Protein AF-A0A8J8H3D7-F1 (afdb_monomer)

Foldseek 3Di:
DKWKAAALAADPVVVLVVVVVVCVVVVDQAKWKFWAWDDDPRTHIIMMMPDDDDDPDHPDVVRRVVVRVCVVQLHWTWTNDGHQLQVLAAKDFLLCDCVRTQAPAEAEPPDPDRHDDRRDIDGCVSPFIFIRDRNGRYGYHYDD

Radius of gyration: 15.49 Å; Cα contacts (8 Å, |Δi|>4): 309; chains: 1; bounding box: 33×34×41 Å

Structure (mmCIF, N/CA/C/O backbone):
data_AF-A0A8J8H3D7-F1
#
_entry.id   AF-A0A8J8H3D7-F1
#
loop_
_atom_site.group_PDB
_atom_site.id
_atom_site.type_symbol
_atom_site.label_atom_id
_atom_site.label_alt_id
_atom_site.label_comp_id
_atom_site.label_asym_id
_atom_site.label_entity_id
_atom_site.label_seq_id
_atom_site.pdbx_PDB_ins_code
_atom_site.Cartn_x
_atom_site.Cartn_y
_atom_site.Cartn_z
_atom_site.occupancy
_atom_site.B_iso_or_equiv
_atom_site.auth_seq_id
_atom_site.auth_comp_id
_atom_site.auth_asym_id
_atom_site.auth_atom_id
_atom_site.pdbx_PDB_model_num
ATOM 1 N N . MET A 1 1 ? 13.384 -10.090 -0.609 1.00 88.12 1 MET A N 1
ATOM 2 C CA . MET A 1 1 ? 13.883 -9.416 -1.827 1.00 88.12 1 MET A CA 1
ATOM 3 C C . MET A 1 1 ? 12.831 -8.407 -2.238 1.00 88.12 1 MET A C 1
ATOM 5 O O . MET A 1 1 ? 11.664 -8.782 -2.245 1.00 88.12 1 MET A O 1
ATOM 9 N N . ILE A 1 2 ? 13.224 -7.163 -2.511 1.00 96.00 2 ILE A N 1
ATOM 10 C CA . ILE A 1 2 ? 12.316 -6.118 -2.993 1.00 96.00 2 ILE A CA 1
ATOM 11 C C . ILE A 1 2 ? 12.562 -5.906 -4.484 1.00 96.00 2 ILE A C 1
ATOM 13 O O . ILE A 1 2 ? 13.709 -5.788 -4.906 1.00 96.00 2 ILE A O 1
ATOM 17 N N . SER A 1 3 ? 11.485 -5.833 -5.258 1.00 96.75 3 SER A N 1
ATOM 18 C CA . SER A 1 3 ? 11.517 -5.468 -6.673 1.00 96.75 3 SER A CA 1
ATOM 19 C C . SER A 1 3 ? 10.818 -4.126 -6.853 1.00 96.75 3 SER A C 1
ATOM 21 O O . SER A 1 3 ? 9.729 -3.927 -6.318 1.00 96.75 3 SER A O 1
ATOM 23 N N . GLY A 1 4 ? 11.432 -3.202 -7.585 1.00 97.38 4 GLY A N 1
ATOM 24 C CA . GLY A 1 4 ? 10.825 -1.938 -7.995 1.00 97.38 4 GLY A CA 1
ATOM 25 C C . GLY A 1 4 ? 10.668 -1.909 -9.507 1.00 97.38 4 GLY A C 1
ATOM 26 O O . GLY A 1 4 ? 11.510 -2.458 -10.212 1.00 97.38 4 GLY A O 1
ATOM 27 N N . LEU A 1 5 ? 9.581 -1.317 -9.993 1.00 97.50 5 LEU A N 1
ATOM 28 C CA . LEU A 1 5 ? 9.192 -1.315 -11.399 1.00 97.50 5 LEU A CA 1
ATOM 29 C C . LEU A 1 5 ? 8.644 0.055 -11.784 1.00 97.50 5 LEU A C 1
ATOM 31 O O . LEU A 1 5 ? 7.848 0.648 -11.055 1.00 97.50 5 LEU A O 1
ATOM 35 N N . ASP A 1 6 ? 9.024 0.519 -12.966 1.00 97.62 6 ASP A N 1
ATOM 36 C CA . ASP A 1 6 ? 8.396 1.657 -13.624 1.00 97.62 6 ASP A CA 1
ATOM 37 C C . ASP A 1 6 ? 7.809 1.187 -14.950 1.00 97.62 6 ASP A C 1
ATOM 39 O O . ASP A 1 6 ? 8.522 1.056 -15.938 1.00 97.62 6 ASP A O 1
ATOM 43 N N . LEU A 1 7 ? 6.513 0.880 -14.955 1.00 96.69 7 LEU A N 1
ATOM 44 C CA . LEU A 1 7 ? 5.809 0.356 -16.129 1.00 96.69 7 LEU A CA 1
ATOM 45 C C . LEU A 1 7 ? 5.090 1.455 -16.923 1.00 96.69 7 LEU A C 1
ATOM 47 O O . LEU A 1 7 ? 4.317 1.155 -17.827 1.00 96.69 7 LEU A O 1
ATOM 51 N N . GLY A 1 8 ? 5.314 2.730 -16.585 1.00 96.69 8 GLY A N 1
ATOM 52 C CA . GLY A 1 8 ? 4.673 3.838 -17.290 1.00 96.69 8 GLY A CA 1
ATOM 53 C C . GLY A 1 8 ? 3.207 4.075 -16.918 1.00 96.69 8 GLY A C 1
ATOM 54 O O . GLY A 1 8 ? 2.505 4.725 -17.689 1.00 96.69 8 GLY A O 1
ATOM 55 N N . HIS A 1 9 ? 2.728 3.587 -15.765 1.00 97.81 9 HIS A N 1
ATOM 56 C CA . HIS A 1 9 ? 1.324 3.763 -15.380 1.00 97.81 9 HIS A CA 1
ATOM 57 C C . HIS A 1 9 ? 0.958 5.254 -15.264 1.00 97.81 9 HIS A C 1
ATOM 59 O O . HIS A 1 9 ? 1.557 5.973 -14.456 1.00 97.81 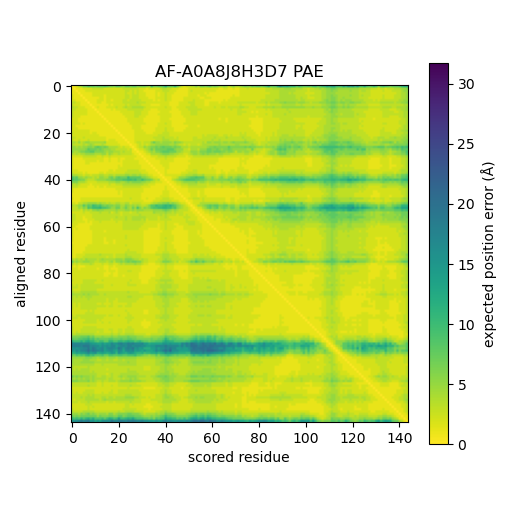9 HIS A O 1
ATOM 65 N N . PRO A 1 10 ? -0.059 5.733 -15.998 1.00 96.50 10 PRO A N 1
ATOM 66 C CA . PRO A 1 10 ? -0.454 7.138 -16.010 1.00 96.50 10 PRO A CA 1
ATOM 67 C C . PRO A 1 10 ? -1.207 7.557 -14.742 1.00 96.50 10 PRO A C 1
ATOM 69 O O . PRO A 1 10 ? -1.389 8.748 -14.497 1.00 96.50 10 PRO A O 1
ATOM 72 N N . SER A 1 11 ? -1.682 6.602 -13.934 1.00 97.00 11 SER A N 1
ATOM 73 C CA . SER A 1 11 ? -2.482 6.891 -12.746 1.00 97.00 11 SER A CA 1
ATOM 74 C C . SER A 1 11 ? -2.245 5.902 -11.611 1.00 97.00 11 SER A C 1
ATOM 76 O O . SER A 1 11 ? -1.810 4.767 -11.809 1.00 97.00 11 SER A O 1
ATOM 78 N N . VAL A 1 12 ? -2.591 6.338 -10.398 1.00 97.12 12 VAL A N 1
ATOM 79 C CA . VAL A 1 12 ? -2.532 5.495 -9.199 1.00 97.12 12 VAL A CA 1
ATOM 80 C C . VAL A 1 12 ? -3.505 4.327 -9.309 1.00 97.12 12 VAL A C 1
ATOM 82 O O . VAL A 1 12 ? -3.137 3.213 -8.961 1.00 97.12 12 VAL A O 1
ATOM 85 N N . THR A 1 13 ? -4.714 4.564 -9.819 1.00 96.94 13 THR A N 1
ATOM 86 C CA . THR A 1 13 ? -5.739 3.525 -9.981 1.00 96.94 13 THR A CA 1
ATOM 87 C C . THR A 1 13 ? -5.263 2.397 -10.889 1.00 96.94 13 THR A C 1
ATOM 89 O O . THR A 1 13 ? -5.449 1.231 -10.558 1.00 96.94 13 THR A O 1
ATOM 92 N N . GLU A 1 14 ? -4.614 2.728 -12.005 1.00 97.62 14 GLU A N 1
ATOM 93 C CA . GLU A 1 14 ? -4.099 1.720 -12.932 1.00 97.62 14 GLU A CA 1
ATOM 94 C C . GLU A 1 14 ? -2.967 0.897 -12.306 1.00 97.62 14 GLU A C 1
ATOM 96 O O . GLU A 1 14 ? -3.000 -0.332 -12.347 1.00 97.62 14 GLU A O 1
ATOM 101 N N . ALA A 1 15 ? -2.020 1.564 -11.639 1.00 97.88 15 ALA A N 1
ATOM 102 C CA . ALA A 1 15 ? -0.941 0.892 -10.920 1.00 97.88 15 ALA A CA 1
ATOM 103 C C . ALA A 1 15 ? -1.466 -0.008 -9.784 1.00 97.88 15 ALA A C 1
ATOM 105 O O . ALA A 1 15 ? -0.955 -1.102 -9.560 1.00 97.88 15 ALA A O 1
ATOM 106 N N . GLU A 1 16 ? -2.505 0.425 -9.066 1.00 97.12 16 GLU A N 1
ATOM 107 C CA . GLU A 1 16 ? -3.154 -0.378 -8.028 1.00 97.12 16 GLU A CA 1
ATOM 108 C C . GLU A 1 16 ? -3.840 -1.619 -8.572 1.00 97.12 16 GLU A C 1
ATOM 110 O O . GLU A 1 16 ? -3.729 -2.687 -7.970 1.00 97.12 16 GLU A O 1
ATOM 115 N N . HIS A 1 17 ? -4.558 -1.476 -9.684 1.00 96.75 17 HIS A N 1
ATOM 116 C CA . HIS A 1 17 ? -5.223 -2.598 -10.327 1.00 96.75 17 HIS A CA 1
ATOM 117 C C . HIS A 1 17 ? -4.195 -3.649 -10.747 1.00 96.75 17 HIS A C 1
ATOM 119 O O . HIS A 1 17 ? -4.304 -4.809 -10.349 1.00 96.75 17 HIS A O 1
ATOM 125 N N . TRP A 1 18 ? -3.126 -3.207 -11.416 1.00 97.06 18 TRP A N 1
ATOM 126 C CA . TRP A 1 18 ? -2.016 -4.070 -11.804 1.00 97.06 18 TRP A CA 1
ATOM 127 C C . TRP A 1 18 ? -1.361 -4.762 -10.601 1.00 97.06 18 TRP A C 1
ATOM 129 O O . TRP A 1 18 ? -1.119 -5.969 -10.637 1.00 97.06 18 TRP A O 1
ATOM 139 N N . LEU A 1 19 ? -1.115 -4.034 -9.502 1.00 96.19 19 LEU A N 1
ATOM 140 C CA . LEU A 1 19 ? -0.546 -4.613 -8.279 1.00 96.19 19 LEU A CA 1
ATOM 141 C C . LEU A 1 19 ? -1.453 -5.686 -7.672 1.00 96.19 19 LEU A C 1
ATOM 143 O O . LEU A 1 19 ? -0.947 -6.716 -7.233 1.00 96.19 19 LEU A O 1
ATOM 147 N N . ARG A 1 20 ? -2.773 -5.469 -7.635 1.00 94.88 20 ARG A N 1
ATOM 148 C CA . ARG A 1 20 ? -3.732 -6.440 -7.079 1.00 94.88 20 ARG A CA 1
ATOM 149 C C . ARG A 1 20 ? -3.807 -7.708 -7.924 1.00 94.88 20 ARG A C 1
ATOM 151 O O . ARG A 1 20 ? -3.768 -8.798 -7.358 1.00 94.88 20 ARG A O 1
ATOM 158 N N . GLU A 1 21 ? -3.863 -7.575 -9.247 1.00 95.25 21 GLU A N 1
ATOM 159 C CA . GLU A 1 21 ? -3.846 -8.718 -10.170 1.00 95.25 21 GLU A CA 1
ATOM 160 C C . GLU A 1 21 ? -2.534 -9.505 -10.060 1.00 95.25 21 GLU A C 1
ATOM 162 O O . GLU A 1 21 ? -2.541 -10.727 -9.900 1.00 95.25 21 GLU A O 1
ATOM 167 N N . THR A 1 22 ? -1.402 -8.798 -10.055 1.00 94.25 22 THR A N 1
ATOM 168 C CA . THR A 1 22 ? -0.067 -9.397 -9.925 1.00 94.25 22 THR A CA 1
ATOM 169 C C . THR A 1 22 ? 0.091 -10.121 -8.589 1.00 94.25 22 THR A C 1
ATOM 171 O O . THR A 1 22 ? 0.522 -11.272 -8.549 1.00 94.25 22 THR A O 1
ATOM 174 N N . ALA A 1 23 ? -0.298 -9.480 -7.486 1.00 91.56 23 ALA A N 1
ATOM 175 C CA . ALA A 1 23 ? -0.256 -10.067 -6.151 1.00 91.56 23 ALA A CA 1
ATOM 176 C C . ALA A 1 23 ? -1.116 -11.331 -6.040 1.00 91.56 23 ALA A C 1
ATOM 178 O O . ALA A 1 23 ? -0.666 -12.330 -5.475 1.00 91.56 23 ALA A O 1
ATOM 179 N N . ALA A 1 24 ? -2.328 -11.303 -6.601 1.00 89.94 24 ALA A N 1
ATOM 180 C CA . ALA A 1 24 ? -3.209 -12.464 -6.638 1.00 89.94 24 ALA A CA 1
ATOM 181 C C . ALA A 1 24 ? -2.565 -13.634 -7.399 1.00 89.94 24 ALA A C 1
ATOM 183 O O . ALA A 1 24 ? -2.647 -14.773 -6.945 1.00 89.94 24 ALA A O 1
ATOM 184 N N . GLY A 1 25 ? -1.868 -13.351 -8.505 1.00 90.31 25 GLY A N 1
ATOM 185 C CA . GLY A 1 25 ? -1.113 -14.353 -9.260 1.00 90.31 25 GLY A CA 1
ATOM 186 C C . GLY A 1 25 ? 0.086 -14.940 -8.504 1.00 90.31 25 GLY A C 1
ATOM 187 O O . GLY A 1 25 ? 0.415 -16.107 -8.705 1.00 90.31 25 GLY A O 1
ATOM 188 N N . LEU A 1 26 ? 0.725 -14.165 -7.618 1.00 89.88 26 LEU A N 1
ATOM 189 C CA . LEU A 1 26 ? 1.852 -14.629 -6.798 1.00 89.88 26 LEU A CA 1
ATOM 190 C C . LEU A 1 26 ? 1.422 -15.499 -5.606 1.00 89.88 26 LEU A C 1
ATOM 192 O O . LEU A 1 26 ? 2.181 -16.373 -5.192 1.00 89.88 26 LEU A O 1
ATOM 196 N N . GLY A 1 27 ? 0.246 -15.244 -5.019 1.00 86.12 27 GLY A N 1
ATOM 197 C CA . GLY A 1 27 ? -0.287 -16.033 -3.899 1.00 86.12 27 GLY A CA 1
ATOM 198 C C . GLY A 1 27 ? 0.550 -15.979 -2.611 1.00 86.12 27 GLY A C 1
ATOM 199 O O . GLY A 1 27 ? 0.511 -16.911 -1.808 1.00 86.12 27 GLY A O 1
ATOM 200 N N . LEU A 1 28 ? 1.333 -14.915 -2.411 1.00 87.12 28 LEU A N 1
ATOM 201 C CA . LEU A 1 28 ? 2.235 -14.764 -1.267 1.00 87.12 28 LEU A CA 1
ATOM 202 C C . LEU A 1 28 ? 1.524 -14.092 -0.084 1.00 87.12 28 LEU A C 1
ATOM 204 O O . LEU A 1 28 ? 1.056 -12.961 -0.201 1.00 87.12 28 LEU A O 1
ATOM 208 N N . ALA A 1 29 ? 1.489 -14.769 1.067 1.00 85.81 29 ALA A N 1
ATOM 209 C CA . ALA A 1 29 ? 0.792 -14.288 2.264 1.00 85.81 29 ALA A CA 1
ATOM 210 C C . ALA A 1 29 ? 1.427 -13.026 2.881 1.00 85.81 29 ALA A C 1
ATOM 212 O O . ALA A 1 29 ? 0.704 -12.141 3.332 1.00 85.81 29 ALA A O 1
ATOM 213 N N . ASP A 1 30 ? 2.759 -12.919 2.840 1.00 90.81 30 ASP A N 1
ATOM 214 C CA . ASP A 1 30 ? 3.527 -11.819 3.448 1.00 90.81 30 ASP A CA 1
ATOM 215 C C . ASP A 1 30 ? 3.866 -10.692 2.452 1.00 90.81 30 ASP A C 1
ATOM 217 O O . ASP A 1 30 ? 4.768 -9.878 2.675 1.00 90.81 30 ASP A O 1
ATOM 221 N N . LEU A 1 31 ? 3.177 -10.656 1.308 1.00 95.56 31 LEU A N 1
ATOM 222 C CA . LEU A 1 31 ? 3.439 -9.676 0.262 1.00 95.56 31 LEU A CA 1
ATOM 223 C C . LEU A 1 31 ? 3.018 -8.277 0.702 1.00 95.56 31 LEU A C 1
ATOM 225 O O . LEU A 1 31 ? 1.851 -8.040 1.004 1.00 95.56 31 LEU A O 1
ATOM 229 N N . VAL A 1 32 ? 3.946 -7.331 0.613 1.00 97.62 32 VAL A N 1
ATOM 230 C CA . VAL A 1 32 ? 3.666 -5.899 0.645 1.00 97.62 32 VAL A CA 1
ATOM 231 C C . VAL A 1 32 ? 3.931 -5.349 -0.748 1.00 97.62 32 VAL A C 1
ATOM 233 O O . VAL A 1 32 ? 4.982 -5.614 -1.330 1.00 97.62 32 VAL A O 1
ATOM 236 N N . ALA A 1 33 ? 2.983 -4.594 -1.293 1.00 97.81 33 ALA A N 1
ATOM 237 C CA . ALA A 1 33 ? 3.100 -3.930 -2.581 1.00 97.81 33 ALA A CA 1
ATOM 238 C C . ALA A 1 33 ? 2.660 -2.469 -2.465 1.00 97.81 33 ALA A C 1
ATOM 240 O O . ALA A 1 33 ? 1.609 -2.168 -1.892 1.00 97.81 33 ALA A O 1
ATOM 241 N N . CYS A 1 34 ? 3.468 -1.573 -3.024 1.00 98.50 34 CYS A N 1
ATOM 242 C CA . CYS A 1 34 ? 3.369 -0.134 -2.849 1.00 98.50 34 CYS A CA 1
ATOM 243 C C . CYS A 1 34 ? 3.326 0.597 -4.190 1.00 98.50 34 CYS A C 1
ATOM 245 O O . CYS A 1 34 ? 4.042 0.243 -5.123 1.00 98.50 34 CYS A O 1
ATOM 247 N N . THR A 1 35 ? 2.555 1.682 -4.249 1.00 98.56 35 THR A N 1
ATOM 248 C CA . THR A 1 35 ? 2.605 2.676 -5.333 1.00 98.56 35 THR A CA 1
ATOM 249 C C . THR A 1 35 ? 3.472 3.868 -4.940 1.00 98.56 35 THR A C 1
ATOM 251 O O . THR A 1 35 ? 3.383 4.342 -3.801 1.00 98.56 35 THR A O 1
ATO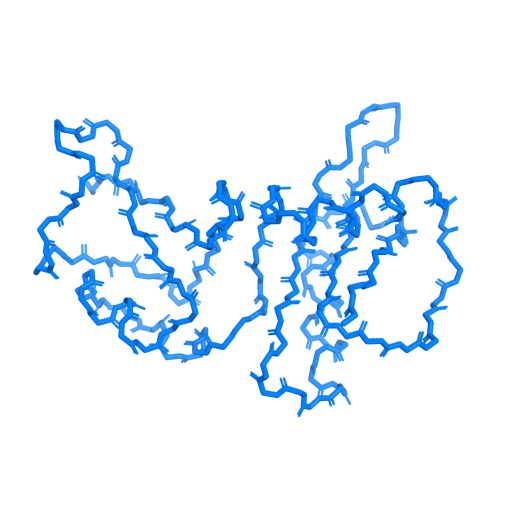M 254 N N . HIS A 1 36 ? 4.225 4.409 -5.895 1.00 98.25 36 HIS A N 1
ATOM 255 C CA . HIS A 1 36 ? 5.137 5.542 -5.737 1.00 98.25 36 HIS A CA 1
ATOM 256 C C . HIS A 1 36 ? 4.865 6.589 -6.814 1.00 98.25 36 HIS A C 1
ATOM 258 O O . HIS A 1 36 ? 4.885 6.283 -8.005 1.00 98.25 36 HIS A O 1
ATOM 264 N N . LEU A 1 37 ? 4.627 7.834 -6.403 1.00 97.62 37 LEU A N 1
ATOM 265 C CA . LEU A 1 37 ? 4.430 8.933 -7.345 1.00 97.62 37 LEU A CA 1
ATOM 266 C C . LEU A 1 37 ? 5.776 9.389 -7.907 1.00 97.62 37 LEU A C 1
ATOM 268 O O . LEU A 1 37 ? 6.664 9.819 -7.166 1.00 97.62 37 LEU A O 1
ATOM 272 N N . VAL A 1 38 ? 5.905 9.328 -9.226 1.00 96.62 38 VAL A N 1
ATOM 273 C CA . VAL A 1 38 ? 7.042 9.868 -9.963 1.00 96.62 38 VAL A CA 1
ATOM 274 C C . VAL A 1 38 ? 6.660 11.262 -10.438 1.00 96.62 38 VAL A C 1
ATOM 276 O O . VAL A 1 38 ? 5.706 11.433 -11.193 1.00 96.62 38 VAL A O 1
ATOM 279 N N . HIS A 1 39 ? 7.402 12.260 -9.971 1.00 92.81 39 HIS A N 1
ATOM 280 C CA . HIS A 1 39 ? 7.231 13.660 -10.352 1.00 92.81 39 HIS A CA 1
ATOM 281 C C . HIS A 1 39 ? 8.265 14.039 -11.423 1.00 92.81 39 HIS A C 1
ATOM 283 O O . HIS A 1 39 ? 9.307 13.391 -11.523 1.00 92.81 39 HIS A O 1
ATOM 289 N N . GLY A 1 40 ? 7.998 15.099 -12.188 1.00 89.69 40 GLY A N 1
ATOM 290 C CA . GLY A 1 40 ? 8.887 15.613 -13.236 1.00 89.69 40 GLY A CA 1
ATOM 291 C C . GLY A 1 40 ? 8.152 15.823 -14.558 1.00 89.69 40 GLY A C 1
ATOM 292 O O . GLY A 1 40 ? 6.928 15.934 -14.565 1.00 89.69 40 GLY A O 1
ATOM 293 N N . ASP A 1 41 ? 8.894 15.839 -15.665 1.00 86.75 41 ASP A N 1
ATOM 294 C CA . ASP A 1 41 ? 8.360 16.148 -17.004 1.00 86.75 41 ASP A CA 1
ATOM 295 C C . ASP A 1 41 ? 7.379 15.092 -17.537 1.00 86.75 41 ASP A C 1
ATOM 297 O O . ASP A 1 41 ? 6.538 15.387 -18.381 1.00 86.75 41 ASP A O 1
ATOM 301 N N . HIS A 1 42 ? 7.455 13.868 -17.008 1.00 89.00 42 HIS A N 1
ATOM 302 C CA . HIS A 1 42 ? 6.560 12.761 -17.348 1.00 89.00 42 HIS A CA 1
ATOM 303 C C . HIS A 1 42 ? 5.994 12.125 -16.066 1.00 89.00 42 HIS A C 1
ATOM 305 O O . HIS A 1 42 ? 6.474 11.057 -15.657 1.00 89.00 42 HIS A O 1
ATOM 311 N N . PRO A 1 43 ? 5.026 12.785 -15.394 1.00 95.44 43 PRO A N 1
ATOM 312 C CA . PRO A 1 43 ? 4.421 12.279 -14.168 1.00 95.44 43 PRO A CA 1
ATOM 313 C C . PRO A 1 43 ? 3.754 10.925 -14.392 1.00 95.44 43 PRO A C 1
ATOM 315 O O . PRO A 1 43 ? 3.008 10.747 -15.354 1.00 95.44 43 PRO A O 1
ATOM 318 N N . ARG A 1 44 ? 4.023 9.975 -13.498 1.00 97.19 44 ARG A N 1
ATOM 319 C CA . ARG A 1 44 ? 3.524 8.595 -13.585 1.00 97.19 44 ARG A CA 1
ATOM 320 C C . ARG A 1 44 ? 3.619 7.890 -12.238 1.00 97.19 44 ARG A C 1
ATOM 322 O O . ARG A 1 44 ? 4.077 8.472 -11.251 1.00 97.19 44 ARG A O 1
ATOM 329 N N . VAL A 1 45 ? 3.187 6.636 -12.188 1.00 98.56 45 VAL A N 1
ATOM 330 C CA . VAL A 1 45 ? 3.208 5.821 -10.973 1.00 98.56 45 VAL A CA 1
ATOM 331 C C . VAL A 1 45 ? 4.103 4.606 -11.166 1.00 98.56 45 VAL A C 1
ATOM 333 O O . VAL A 1 45 ? 3.832 3.737 -11.988 1.00 98.56 45 VAL A O 1
ATOM 336 N N . ALA A 1 46 ? 5.162 4.551 -10.366 1.00 98.38 46 ALA A N 1
ATOM 337 C CA . ALA A 1 46 ? 6.010 3.377 -10.227 1.00 98.38 46 ALA A CA 1
ATOM 338 C C . ALA A 1 46 ? 5.497 2.502 -9.076 1.00 98.38 46 ALA A C 1
ATOM 340 O O . ALA A 1 46 ? 4.744 2.957 -8.208 1.00 98.38 46 ALA A O 1
ATOM 341 N N . VAL A 1 47 ? 5.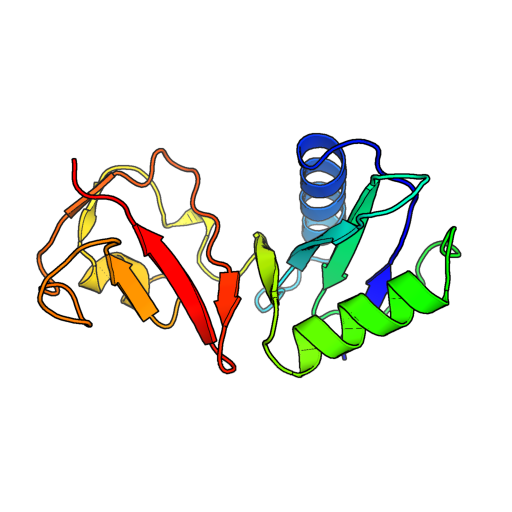904 1.240 -9.046 1.00 98.50 47 VAL A N 1
ATOM 342 C CA . VAL A 1 47 ? 5.461 0.271 -8.041 1.00 98.50 47 VAL A CA 1
ATOM 343 C C . VAL A 1 47 ? 6.648 -0.457 -7.434 1.00 98.50 47 VAL A C 1
ATOM 345 O O . VAL A 1 47 ? 7.705 -0.569 -8.048 1.00 98.50 47 VAL A O 1
ATOM 348 N N . SER A 1 48 ? 6.491 -0.963 -6.218 1.00 98.00 48 SER A N 1
ATOM 349 C CA . SER A 1 48 ? 7.449 -1.907 -5.650 1.00 98.00 48 SER A CA 1
ATOM 350 C C . SER A 1 48 ? 6.758 -2.968 -4.819 1.00 98.00 48 SER A C 1
ATOM 352 O O . SER A 1 48 ? 5.676 -2.733 -4.288 1.00 98.00 48 SER A O 1
ATOM 354 N N . LEU A 1 49 ? 7.378 -4.137 -4.696 1.00 96.50 49 LEU A N 1
ATOM 355 C CA . LEU A 1 49 ? 6.812 -5.262 -3.968 1.00 96.50 49 LEU A CA 1
ATOM 356 C C . LEU A 1 49 ? 7.875 -6.134 -3.302 1.00 96.50 49 LEU A C 1
ATOM 358 O O . LEU A 1 49 ? 8.984 -6.283 -3.818 1.00 96.50 49 LEU A O 1
ATOM 362 N N . SER A 1 50 ? 7.515 -6.751 -2.176 1.00 96.12 50 SER A N 1
ATOM 363 C CA . SER A 1 50 ? 8.368 -7.666 -1.407 1.00 96.12 50 SER A CA 1
ATOM 364 C C . SER A 1 50 ? 8.436 -9.082 -1.993 1.00 96.12 50 SER A C 1
ATOM 366 O O . SER A 1 50 ? 8.437 -10.078 -1.270 1.00 96.12 50 SER A O 1
ATOM 368 N N . ALA A 1 51 ? 8.526 -9.179 -3.319 1.00 92.00 51 ALA A N 1
ATOM 369 C CA . ALA A 1 51 ? 8.720 -10.431 -4.036 1.00 92.00 51 ALA A CA 1
ATOM 370 C C . ALA A 1 51 ? 9.943 -10.353 -4.953 1.00 92.00 51 ALA A C 1
ATOM 372 O O . ALA A 1 51 ? 10.239 -9.314 -5.547 1.00 92.00 51 ALA A O 1
ATOM 373 N N . GLY A 1 52 ? 10.641 -11.481 -5.082 1.00 84.88 52 GLY A N 1
ATOM 374 C CA . GLY A 1 52 ? 11.583 -11.709 -6.176 1.00 84.88 52 GLY A CA 1
ATOM 375 C C . GLY A 1 52 ? 10.855 -12.298 -7.383 1.00 84.88 52 GLY A C 1
ATOM 376 O O . GLY A 1 52 ? 9.802 -12.913 -7.231 1.00 84.88 52 GLY A O 1
ATOM 377 N N . GLY A 1 53 ? 11.412 -12.127 -8.576 1.00 83.31 53 GLY A N 1
ATOM 378 C CA . GLY A 1 53 ? 10.829 -12.680 -9.794 1.00 83.31 53 GLY A CA 1
ATOM 379 C C . GLY A 1 53 ? 11.436 -12.081 -11.054 1.00 83.31 53 GLY A C 1
ATOM 380 O O . GLY A 1 53 ? 12.273 -11.182 -10.986 1.00 83.31 53 GLY A O 1
ATOM 381 N N . SER A 1 54 ? 11.005 -12.599 -12.202 1.00 88.56 54 SER A N 1
ATOM 382 C CA . SER A 1 54 ? 11.243 -11.960 -13.494 1.00 88.56 54 SER A CA 1
ATOM 383 C C . SER A 1 54 ? 10.086 -11.007 -13.766 1.00 88.56 54 SER A C 1
ATOM 385 O O . SER A 1 54 ? 8.926 -11.416 -13.753 1.00 88.56 54 SER A O 1
ATOM 387 N N . TRP A 1 55 ? 10.419 -9.739 -13.971 1.00 92.38 55 TRP A N 1
ATOM 388 C CA . TRP A 1 55 ? 9.466 -8.662 -14.201 1.00 92.38 55 TRP A CA 1
ATOM 389 C C . TRP A 1 55 ? 9.646 -8.086 -15.606 1.00 92.38 55 TRP A C 1
ATOM 391 O O . TRP A 1 55 ? 10.727 -8.246 -16.175 1.00 92.38 55 TRP A O 1
ATOM 401 N N . PRO A 1 56 ? 8.621 -7.418 -16.166 1.00 92.19 56 PRO A N 1
ATOM 402 C CA . PRO A 1 56 ? 8.782 -6.665 -17.403 1.00 92.19 56 PRO A CA 1
ATOM 403 C C . PRO A 1 56 ? 9.906 -5.631 -17.287 1.00 92.19 56 PRO A C 1
ATOM 405 O O . PRO A 1 56 ? 10.139 -5.082 -16.205 1.00 92.19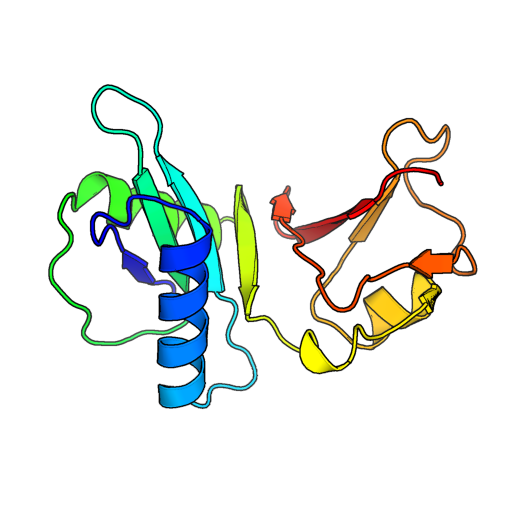 56 PRO A O 1
ATOM 408 N N . ASP A 1 57 ? 10.562 -5.341 -18.410 1.00 94.38 57 ASP A N 1
ATOM 409 C CA . ASP A 1 57 ? 11.586 -4.302 -18.461 1.00 94.38 57 ASP A CA 1
ATOM 410 C C . ASP A 1 57 ? 10.979 -2.938 -18.087 1.00 94.38 57 ASP A C 1
ATOM 412 O O . ASP A 1 57 ? 9.919 -2.570 -18.610 1.00 94.38 57 ASP A O 1
ATOM 416 N N . PRO A 1 58 ? 11.614 -2.173 -17.181 1.00 95.94 58 PRO A N 1
ATOM 417 C CA . PRO A 1 58 ? 11.094 -0.880 -16.779 1.00 95.94 58 PRO A CA 1
ATOM 418 C C . PRO A 1 58 ? 11.299 0.157 -17.887 1.00 95.94 58 PRO A C 1
ATOM 420 O O . PR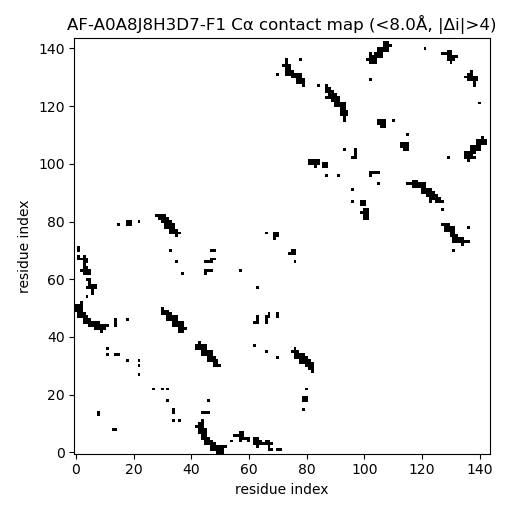O A 1 58 ? 12.332 0.186 -18.555 1.00 95.94 58 PRO A O 1
ATOM 423 N N . VAL A 1 59 ? 10.343 1.076 -18.006 1.00 95.56 59 VAL A N 1
ATOM 424 C CA . VAL A 1 59 ? 10.464 2.302 -18.806 1.00 95.56 59 VAL A CA 1
ATOM 425 C C . VAL A 1 59 ? 11.678 3.112 -18.352 1.00 95.56 59 VAL A C 1
ATOM 427 O O . VAL A 1 59 ? 12.405 3.656 -19.180 1.00 95.56 59 VAL A O 1
ATOM 430 N N . ASP A 1 60 ? 11.908 3.165 -17.039 1.00 96.75 60 ASP A N 1
ATOM 431 C CA . ASP A 1 60 ? 13.045 3.846 -16.430 1.00 96.75 60 ASP A CA 1
ATOM 432 C C . ASP A 1 60 ? 13.683 2.970 -15.328 1.00 96.75 60 ASP A C 1
ATOM 434 O O . ASP A 1 60 ? 13.127 2.827 -14.228 1.00 96.75 60 ASP A O 1
ATOM 438 N N . PRO A 1 61 ? 14.854 2.361 -15.600 1.00 96.88 61 PRO A N 1
ATOM 439 C CA . PRO A 1 61 ? 15.565 1.524 -14.635 1.00 96.88 61 PRO A CA 1
ATOM 440 C C . PRO A 1 61 ? 16.016 2.265 -13.367 1.00 96.88 61 PRO A C 1
ATOM 442 O O . PRO A 1 61 ? 16.138 1.647 -12.303 1.00 96.88 61 PRO A O 1
ATOM 445 N N . GLU A 1 62 ? 16.268 3.575 -13.446 1.00 97.12 62 GLU A N 1
ATOM 446 C CA . GLU A 1 62 ? 16.710 4.369 -12.297 1.00 97.12 62 GLU A CA 1
ATOM 447 C C . GLU A 1 62 ? 15.545 4.583 -11.326 1.00 97.12 62 GLU A C 1
ATOM 449 O O . GLU A 1 62 ? 15.683 4.389 -10.114 1.00 97.12 62 GLU A O 1
ATOM 454 N N . ILE A 1 63 ? 14.358 4.881 -11.860 1.00 97.88 63 ILE A N 1
ATOM 455 C CA . ILE A 1 63 ? 13.124 4.972 -11.074 1.00 97.88 63 ILE A CA 1
ATOM 456 C C . ILE A 1 63 ? 12.794 3.628 -10.428 1.00 97.88 63 ILE A C 1
ATOM 458 O O . ILE A 1 63 ? 12.509 3.595 -9.228 1.00 97.88 63 ILE A O 1
ATOM 462 N N . ALA A 1 64 ? 12.873 2.534 -11.191 1.00 97.50 64 ALA A N 1
ATOM 463 C CA . ALA A 1 64 ? 12.659 1.177 -10.694 1.00 97.50 64 ALA A CA 1
ATOM 464 C C . ALA A 1 64 ? 13.593 0.850 -9.512 1.00 97.50 64 ALA A C 1
ATOM 466 O O . ALA A 1 64 ? 13.135 0.437 -8.444 1.00 97.50 64 ALA A O 1
ATOM 467 N N . THR A 1 65 ? 14.891 1.135 -9.656 1.00 97.81 65 THR A N 1
ATOM 468 C CA . THR A 1 65 ? 15.888 0.960 -8.587 1.00 97.81 65 THR A CA 1
ATOM 469 C C . THR A 1 65 ? 15.559 1.818 -7.364 1.00 97.81 65 THR A C 1
ATOM 471 O O . THR A 1 65 ? 15.576 1.336 -6.230 1.00 97.81 65 THR A O 1
ATOM 474 N N . ARG A 1 66 ? 15.199 3.088 -7.577 1.00 97.69 66 ARG A N 1
ATOM 475 C CA . ARG A 1 66 ? 14.879 4.027 -6.497 1.00 97.69 66 ARG A CA 1
ATOM 476 C C . ARG A 1 66 ? 13.684 3.569 -5.666 1.00 97.69 66 ARG A C 1
ATOM 478 O O . ARG A 1 66 ? 13.756 3.601 -4.442 1.00 97.69 66 ARG A O 1
ATOM 485 N N . VAL A 1 67 ? 12.585 3.145 -6.294 1.00 98.19 67 VAL A N 1
ATOM 486 C CA . VAL A 1 67 ? 11.377 2.730 -5.553 1.00 98.19 67 VAL A CA 1
ATOM 487 C C . VAL A 1 67 ? 11.539 1.382 -4.847 1.00 98.19 67 VAL A C 1
ATOM 489 O O . VAL A 1 67 ? 10.879 1.142 -3.831 1.00 98.19 67 VAL A O 1
ATOM 492 N N . ALA A 1 68 ? 12.440 0.522 -5.338 1.00 97.69 68 ALA A N 1
ATOM 493 C CA . ALA A 1 68 ? 12.871 -0.672 -4.614 1.00 97.69 68 ALA A CA 1
ATOM 494 C C . ALA A 1 68 ? 13.614 -0.289 -3.326 1.00 97.69 68 ALA A C 1
ATOM 496 O O . ALA A 1 68 ? 13.233 -0.740 -2.248 1.00 97.69 68 ALA A O 1
ATOM 497 N N . ALA A 1 69 ? 14.603 0.606 -3.424 1.00 97.94 69 ALA A N 1
ATOM 498 C CA . ALA A 1 69 ? 15.383 1.072 -2.276 1.00 97.94 69 ALA A CA 1
ATOM 499 C C . ALA A 1 69 ? 14.521 1.812 -1.236 1.00 97.94 69 ALA A C 1
ATOM 501 O O . ALA A 1 69 ? 14.673 1.599 -0.036 1.00 97.94 69 ALA A O 1
ATOM 502 N N . LEU A 1 70 ? 13.575 2.643 -1.687 1.00 97.81 70 LEU A N 1
ATOM 503 C CA . LEU A 1 70 ? 12.599 3.313 -0.820 1.00 97.81 70 LEU A CA 1
ATOM 504 C C . LEU A 1 70 ? 11.780 2.302 -0.002 1.00 97.81 70 LEU A C 1
ATOM 506 O O . LEU A 1 70 ? 11.667 2.434 1.214 1.00 97.81 70 LEU A O 1
ATOM 510 N N . HIS A 1 71 ? 11.267 1.252 -0.644 1.00 97.38 71 HIS A N 1
ATOM 511 C CA . HIS A 1 71 ? 10.531 0.192 0.047 1.00 97.38 71 HIS A CA 1
ATOM 512 C C . HIS A 1 71 ? 11.440 -0.600 0.994 1.00 97.38 71 HIS A C 1
ATOM 514 O O . HIS A 1 71 ? 11.070 -0.799 2.146 1.00 97.38 71 HIS A O 1
ATOM 520 N N . GLU A 1 72 ? 12.640 -0.994 0.563 1.00 96.75 72 GLU A N 1
ATOM 521 C CA . GLU A 1 72 ? 13.593 -1.729 1.406 1.00 96.75 72 GLU A CA 1
ATOM 522 C C . GLU A 1 72 ? 13.964 -0.963 2.685 1.00 96.75 72 GLU A C 1
ATOM 524 O O . GLU A 1 72 ? 13.982 -1.538 3.771 1.00 96.75 72 GLU A O 1
ATOM 529 N N . CYS A 1 73 ? 14.172 0.350 2.581 1.00 96.19 73 CYS A N 1
ATOM 530 C CA . CYS A 1 73 ? 14.439 1.218 3.727 1.00 96.19 73 CYS A CA 1
ATOM 531 C C . CYS A 1 73 ? 13.183 1.561 4.549 1.00 96.19 73 CYS A C 1
ATOM 533 O O . CYS A 1 73 ? 13.290 2.253 5.564 1.00 96.19 73 CYS A O 1
ATOM 535 N N . GLY A 1 74 ? 11.991 1.143 4.111 1.00 96.06 74 GLY A N 1
ATOM 536 C CA . GLY A 1 74 ? 10.715 1.538 4.706 1.00 96.06 74 GLY A CA 1
ATOM 537 C C . GLY A 1 74 ? 10.512 3.056 4.697 1.00 96.06 74 GLY A C 1
ATOM 538 O O . GLY A 1 74 ? 10.040 3.641 5.675 1.00 96.06 74 GLY A O 1
ATOM 539 N N . GLN A 1 75 ? 10.882 3.696 3.588 1.00 94.00 75 GLN A N 1
ATOM 540 C CA . GLN A 1 75 ? 10.781 5.131 3.353 1.00 94.00 75 GLN A CA 1
ATOM 541 C C . GLN A 1 75 ? 9.966 5.393 2.088 1.00 94.00 75 GLN A C 1
ATOM 543 O O . GLN A 1 75 ? 10.467 5.268 0.980 1.00 94.00 75 GLN A O 1
ATOM 548 N N . GLY A 1 76 ? 8.715 5.822 2.238 1.00 90.00 76 GLY A N 1
ATOM 549 C CA . GLY A 1 76 ? 7.872 6.198 1.108 1.00 90.00 76 GLY A CA 1
ATOM 550 C C . GLY A 1 76 ? 7.220 5.023 0.371 1.00 90.00 76 GLY A C 1
ATOM 551 O O . GLY A 1 76 ? 7.569 3.854 0.518 1.00 90.00 76 GLY A O 1
ATOM 552 N N . GLY A 1 77 ? 6.215 5.366 -0.429 1.00 96.38 77 GLY A N 1
ATOM 553 C CA . GLY A 1 77 ? 5.303 4.407 -1.041 1.00 96.38 77 GLY A CA 1
ATOM 554 C C . GLY A 1 77 ? 4.043 4.207 -0.205 1.00 96.38 77 GLY A C 1
ATOM 555 O O . GLY A 1 77 ? 4.081 4.183 1.026 1.00 96.38 77 GLY A O 1
ATOM 556 N N . ARG A 1 78 ? 2.906 4.094 -0.892 1.00 97.94 78 ARG A N 1
ATOM 557 C CA . ARG A 1 78 ? 1.602 3.786 -0.290 1.00 97.94 78 ARG A CA 1
ATOM 558 C C . ARG A 1 78 ? 1.276 2.330 -0.550 1.00 97.94 78 ARG A C 1
ATOM 560 O O . ARG A 1 78 ? 1.172 1.956 -1.718 1.00 97.94 78 ARG A O 1
ATOM 567 N N . ALA A 1 79 ? 1.122 1.541 0.504 1.00 98.12 79 ALA A N 1
ATOM 568 C CA . ALA A 1 79 ? 0.801 0.132 0.373 1.00 98.12 79 ALA A CA 1
ATOM 569 C C . ALA A 1 79 ? -0.659 -0.064 -0.035 1.00 98.12 79 ALA A C 1
ATOM 571 O O . ALA A 1 79 ? -1.553 0.685 0.365 1.00 98.12 79 ALA A O 1
ATOM 572 N N . VAL A 1 80 ? -0.868 -1.063 -0.885 1.00 97.25 80 VAL A N 1
ATOM 573 C CA . VAL A 1 80 ? -2.164 -1.374 -1.514 1.00 97.25 80 VAL A CA 1
ATOM 574 C C . VAL A 1 80 ? -2.488 -2.860 -1.424 1.00 97.25 80 VAL A C 1
ATOM 576 O O . VAL A 1 80 ? -3.657 -3.242 -1.375 1.00 97.25 80 VAL A O 1
ATOM 579 N N . VAL A 1 81 ? -1.440 -3.681 -1.340 1.00 97.31 81 VAL A N 1
ATOM 580 C CA . VAL A 1 81 ? -1.481 -5.077 -0.916 1.00 97.31 81 VAL A CA 1
ATOM 581 C C . VAL A 1 81 ? -0.529 -5.199 0.264 1.00 97.31 81 VAL A C 1
ATOM 583 O O . VAL A 1 81 ? 0.597 -4.712 0.193 1.00 97.31 81 VAL A O 1
ATOM 586 N N . TYR A 1 82 ? -1.007 -5.773 1.359 1.00 97.62 82 TYR A N 1
ATOM 587 C CA . TYR A 1 82 ? -0.234 -6.051 2.565 1.00 97.62 82 TYR A CA 1
ATOM 588 C C . TYR A 1 82 ? -1.008 -7.053 3.434 1.00 97.62 82 TYR A C 1
ATOM 590 O O . TYR A 1 82 ? -2.237 -7.152 3.296 1.00 97.62 82 TYR A O 1
ATOM 598 N N . PRO A 1 83 ? -0.338 -7.786 4.339 1.00 97.75 83 PRO A N 1
ATOM 599 C CA . PRO A 1 83 ? -1.008 -8.746 5.209 1.00 97.75 83 PRO A CA 1
ATOM 600 C C . PRO A 1 83 ? -2.156 -8.111 6.001 1.00 97.75 83 PRO A C 1
ATOM 602 O O . PRO A 1 83 ? -2.011 -7.038 6.593 1.00 97.75 83 PRO A O 1
ATOM 605 N N . GLY A 1 84 ? -3.314 -8.772 5.987 1.00 96.94 84 GLY A N 1
ATOM 606 C CA . GLY A 1 84 ? -4.499 -8.351 6.735 1.00 96.94 84 GLY A CA 1
ATOM 607 C C . GLY A 1 84 ? -5.333 -7.225 6.115 1.00 96.94 84 GLY A C 1
ATOM 608 O O . GLY A 1 84 ? -6.364 -6.877 6.681 1.00 96.94 84 GLY A O 1
ATOM 609 N N . VAL A 1 85 ? -4.972 -6.691 4.938 1.00 97.12 85 VAL A N 1
ATOM 610 C CA . VAL A 1 85 ? -5.761 -5.633 4.267 1.00 97.12 85 VAL A CA 1
ATOM 611 C C . VAL A 1 85 ? -7.235 -6.018 4.067 1.00 97.12 85 VAL A C 1
ATOM 613 O O . VAL A 1 85 ? -8.112 -5.180 4.234 1.00 97.12 85 VAL A O 1
ATOM 616 N N . GLY A 1 86 ? -7.526 -7.292 3.780 1.00 95.56 86 GLY A N 1
ATOM 617 C CA . GLY A 1 86 ? -8.895 -7.786 3.589 1.00 95.56 86 GLY A CA 1
ATOM 618 C C . GLY A 1 86 ? -9.744 -7.859 4.865 1.00 95.56 86 GLY A C 1
ATOM 619 O O . GLY A 1 86 ? -10.952 -8.040 4.763 1.00 95.56 86 GLY A O 1
ATOM 620 N N . ALA A 1 87 ? -9.139 -7.720 6.049 1.00 97.12 87 ALA A N 1
ATOM 621 C CA . ALA A 1 87 ? -9.854 -7.652 7.325 1.00 97.12 87 ALA A CA 1
ATOM 622 C C . ALA A 1 87 ? -10.243 -6.212 7.712 1.00 97.12 87 ALA A C 1
ATOM 624 O O . ALA A 1 87 ? -11.001 -6.017 8.659 1.00 97.12 87 ALA A O 1
ATOM 625 N N . LEU A 1 88 ? -9.736 -5.203 6.994 1.00 97.69 88 LEU A N 1
ATOM 626 C CA . LEU A 1 88 ? -9.976 -3.786 7.268 1.00 97.69 88 LEU A CA 1
ATOM 627 C C . LEU A 1 88 ? -11.266 -3.308 6.586 1.00 97.69 88 LEU A C 1
ATOM 629 O O . LEU A 1 88 ? -11.218 -2.540 5.627 1.00 97.69 88 LEU A O 1
ATOM 633 N N . VAL A 1 89 ? -12.400 -3.815 7.071 1.00 96.81 89 VAL A N 1
ATOM 634 C CA . VAL A 1 89 ? -13.741 -3.567 6.522 1.00 96.81 89 VAL A CA 1
ATOM 635 C C . VAL A 1 89 ? -14.634 -2.935 7.590 1.00 96.81 89 VAL A C 1
ATOM 637 O O . VAL A 1 89 ? -14.639 -3.364 8.744 1.00 96.81 89 VAL A O 1
ATOM 640 N N . GLY A 1 90 ? -15.415 -1.927 7.206 1.00 96.19 90 GLY A N 1
ATOM 641 C CA . GLY A 1 90 ? -16.323 -1.196 8.082 1.00 96.19 90 GLY A CA 1
ATOM 642 C C . GLY A 1 90 ? -15.606 -0.261 9.057 1.00 96.19 90 GLY A C 1
ATOM 643 O O . GLY A 1 90 ? -14.620 0.398 8.719 1.00 96.19 90 GLY A O 1
ATOM 644 N N . THR A 1 91 ? -16.127 -0.161 10.276 1.00 97.38 91 THR A N 1
ATOM 645 C CA . THR A 1 91 ? -15.543 0.663 11.339 1.00 97.38 91 THR A CA 1
ATOM 646 C C . THR A 1 91 ? -14.792 -0.221 12.324 1.00 97.38 91 THR A C 1
ATOM 648 O O . THR A 1 91 ? -15.385 -1.127 12.903 1.00 97.38 91 THR A O 1
ATOM 651 N N . LEU A 1 92 ? -13.509 0.069 12.531 1.00 97.81 92 LEU A N 1
ATOM 652 C CA . LEU A 1 92 ? -12.624 -0.666 13.437 1.00 97.81 92 LEU A CA 1
ATOM 653 C C . LEU A 1 92 ? -11.956 0.301 14.409 1.00 97.81 92 LEU A C 1
ATOM 655 O O . LEU A 1 92 ? -11.665 1.441 14.058 1.00 97.81 92 LEU A O 1
ATOM 659 N N . SER A 1 93 ? -11.667 -0.147 15.620 1.00 97.25 93 SER A N 1
ATOM 660 C CA . SER A 1 93 ? -10.809 0.588 16.545 1.00 97.25 93 SER A CA 1
ATOM 661 C C . SER A 1 93 ? -9.354 0.618 16.060 1.00 97.25 93 SER A C 1
ATOM 663 O O . SER A 1 93 ? -8.901 -0.269 15.330 1.00 97.25 93 SER A O 1
ATOM 665 N N . VAL A 1 94 ? -8.579 1.612 16.507 1.00 96.81 94 VAL A N 1
ATOM 666 C CA . VAL A 1 94 ? -7.118 1.656 16.297 1.00 96.81 94 VAL A CA 1
ATOM 667 C C . VAL A 1 94 ? -6.465 0.335 16.721 1.00 96.81 94 VAL A C 1
ATOM 669 O O . VAL A 1 94 ? -5.606 -0.180 16.006 1.00 96.81 94 VAL A O 1
ATOM 672 N N . ALA A 1 95 ? -6.880 -0.228 17.861 1.00 97.88 95 ALA A N 1
ATOM 673 C CA . ALA A 1 95 ? -6.371 -1.505 18.354 1.00 97.88 95 ALA A CA 1
ATOM 674 C C . ALA A 1 95 ? -6.630 -2.657 17.373 1.00 97.88 95 ALA A C 1
ATOM 676 O O . ALA A 1 95 ? -5.719 -3.434 17.095 1.00 97.88 95 ALA A O 1
ATOM 677 N N . GLU A 1 96 ? -7.846 -2.755 16.830 1.00 98.44 96 GLU A N 1
ATOM 678 C CA . GLU A 1 96 ? -8.203 -3.791 15.857 1.00 98.44 96 GLU A CA 1
ATOM 679 C C . GLU A 1 96 ? -7.390 -3.647 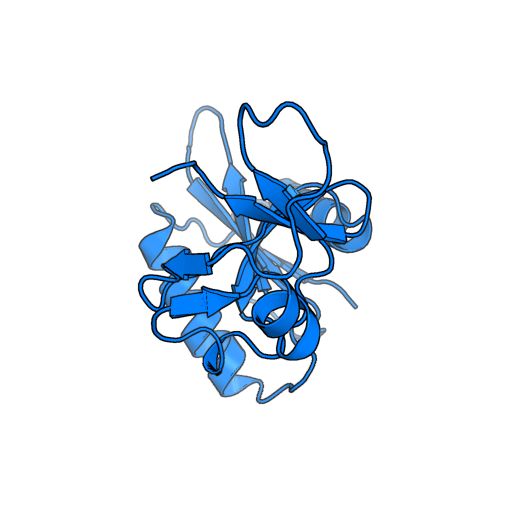14.571 1.00 98.44 96 GLU A C 1
ATOM 681 O O . GLU A 1 96 ? -6.806 -4.630 14.124 1.00 98.44 96 GLU A O 1
ATOM 686 N N . VAL A 1 97 ? -7.264 -2.431 14.023 1.00 98.12 97 VAL A N 1
ATOM 687 C CA . VAL A 1 97 ? -6.476 -2.177 12.803 1.00 98.12 97 VAL A CA 1
ATOM 688 C C . VAL A 1 97 ? -5.030 -2.661 12.951 1.00 98.12 97 VAL A C 1
ATOM 690 O O . VAL A 1 97 ? -4.512 -3.323 12.049 1.00 98.12 97 VAL A O 1
ATOM 693 N N . LEU A 1 98 ? -4.388 -2.363 14.083 1.00 98.06 98 LEU A N 1
ATOM 694 C CA . LEU A 1 98 ? -3.009 -2.779 14.362 1.00 98.06 98 LEU A CA 1
ATOM 695 C C . LEU A 1 98 ? -2.883 -4.285 14.638 1.00 98.06 98 LEU A C 1
ATOM 697 O O . LEU A 1 98 ? -1.850 -4.877 14.347 1.00 98.06 98 LEU A O 1
ATOM 701 N N . ALA A 1 99 ? -3.914 -4.913 15.206 1.00 98.19 99 ALA A N 1
ATOM 702 C CA . ALA A 1 99 ? -3.890 -6.334 15.540 1.00 98.19 99 ALA A CA 1
ATOM 703 C C . ALA A 1 99 ? -4.112 -7.243 14.322 1.00 98.19 99 ALA A C 1
ATOM 705 O O . ALA A 1 99 ? -3.555 -8.339 14.269 1.00 98.19 99 ALA A O 1
ATOM 706 N N . VAL A 1 100 ? -4.940 -6.817 13.362 1.00 97.94 100 VAL A N 1
ATOM 707 C CA . VAL A 1 100 ? -5.366 -7.668 12.235 1.00 97.94 100 VAL A CA 1
ATOM 708 C C . VAL A 1 100 ? -4.603 -7.412 10.941 1.00 97.94 100 VAL A C 1
ATOM 710 O O . VAL A 1 100 ? -4.834 -8.119 9.963 1.00 97.94 100 VAL A O 1
ATOM 713 N N . SER A 1 101 ? -3.721 -6.410 10.899 1.00 98.31 101 SER A N 1
ATOM 714 C CA . SER A 1 101 ? -3.018 -6.017 9.677 1.00 98.31 101 SER A CA 1
ATOM 715 C C . SER A 1 101 ? -1.535 -5.741 9.893 1.00 98.31 101 SER A C 1
ATOM 717 O O . SER A 1 101 ? -1.066 -5.582 11.013 1.00 98.31 101 SER A O 1
ATOM 719 N N . ALA A 1 102 ? -0.788 -5.642 8.793 1.00 97.81 102 ALA A N 1
ATOM 720 C CA . ALA A 1 102 ? 0.622 -5.261 8.806 1.00 97.81 102 ALA A CA 1
ATOM 721 C C . ALA A 1 102 ? 0.871 -3.776 9.146 1.00 97.81 102 ALA A C 1
ATOM 723 O O . ALA A 1 102 ? 2.016 -3.325 9.110 1.00 97.81 102 ALA A O 1
ATOM 724 N N . ILE A 1 103 ? -0.174 -2.995 9.436 1.00 98.19 103 ILE A N 1
ATOM 725 C CA . ILE A 1 103 ? -0.030 -1.607 9.880 1.00 98.19 103 ILE A CA 1
ATOM 726 C C . ILE A 1 103 ? 0.593 -1.611 11.275 1.00 98.19 103 ILE A C 1
ATOM 728 O O . ILE A 1 103 ? 0.106 -2.266 12.189 1.00 98.19 103 ILE A O 1
ATOM 732 N N . GLN A 1 104 ? 1.671 -0.852 11.439 1.00 97.31 104 GLN A N 1
ATOM 733 C CA . GLN A 1 104 ? 2.452 -0.814 12.677 1.00 97.31 104 GLN A CA 1
ATOM 734 C C . GLN A 1 104 ? 2.161 0.435 13.509 1.00 97.31 104 GLN A C 1
ATOM 736 O O . GLN A 1 104 ? 2.475 0.476 14.695 1.00 97.31 104 GLN A O 1
ATOM 741 N N . GLU A 1 105 ? 1.589 1.470 12.895 1.00 96.00 105 GLU A N 1
ATOM 742 C CA . GLU A 1 105 ? 1.311 2.735 13.564 1.00 96.00 105 GLU A CA 1
ATOM 743 C C . GLU A 1 105 ? 0.102 3.428 12.926 1.00 96.00 105 GLU A C 1
ATOM 745 O O . GLU A 1 105 ? -0.040 3.447 11.703 1.00 96.00 105 GLU A O 1
ATOM 750 N N . VAL A 1 106 ? -0.752 4.036 13.752 1.00 95.62 106 VAL A N 1
ATOM 751 C CA . VAL A 1 106 ? -1.797 4.965 13.304 1.00 95.62 106 VAL A CA 1
ATOM 752 C C . VAL A 1 106 ? -1.440 6.357 13.805 1.00 95.62 106 VAL A C 1
ATOM 754 O O . VAL A 1 106 ? -1.213 6.544 14.999 1.00 95.62 106 VAL A O 1
ATOM 757 N N . ARG A 1 107 ? -1.429 7.340 12.905 1.00 92.75 107 ARG A N 1
ATOM 758 C CA . ARG A 1 107 ? -1.241 8.757 13.236 1.00 92.75 107 ARG A CA 1
ATOM 759 C C . ARG A 1 107 ? -2.468 9.546 12.819 1.00 92.75 107 ARG A C 1
ATOM 761 O O . ARG A 1 107 ? -2.900 9.451 11.674 1.00 92.75 107 ARG A O 1
ATOM 768 N N . VAL A 1 108 ? -2.993 10.365 13.724 1.00 90.00 108 VAL A N 1
ATOM 769 C CA . VAL A 1 108 ? -4.100 11.279 13.422 1.00 90.00 108 VAL A CA 1
ATOM 770 C C . VAL A 1 108 ? -3.530 12.655 13.099 1.00 90.00 108 VAL A C 1
ATOM 772 O O . VAL A 1 108 ? -2.834 13.263 13.912 1.00 90.00 108 VAL A O 1
ATOM 775 N N . LEU A 1 109 ? -3.808 13.149 11.895 1.00 85.75 109 LEU A N 1
ATOM 776 C CA . LEU A 1 109 ? -3.363 14.471 11.466 1.00 85.75 109 LEU A CA 1
ATOM 777 C C . LEU A 1 109 ? -3.989 15.564 12.342 1.00 85.75 109 LEU A C 1
ATOM 779 O O . LEU A 1 109 ? -5.204 15.616 12.509 1.00 85.75 109 LEU A O 1
ATOM 783 N N . GLY A 1 110 ? -3.148 16.447 12.887 1.00 81.00 110 GLY A N 1
ATOM 784 C CA . GLY A 1 110 ? -3.585 17.568 13.727 1.00 81.00 110 GLY A CA 1
ATOM 785 C C . GLY A 1 110 ? -3.955 17.198 15.168 1.00 81.00 110 GLY A C 1
ATOM 786 O O . GLY A 1 110 ? -4.421 18.067 15.901 1.00 81.00 110 GLY A O 1
ATOM 787 N N . ALA A 1 111 ? -3.746 15.947 15.593 1.00 77.44 111 ALA A N 1
ATOM 788 C CA . ALA A 1 111 ? -4.001 15.545 16.972 1.00 77.44 111 ALA A CA 1
ATOM 789 C C . ALA A 1 111 ? -2.917 16.066 17.940 1.00 77.44 111 ALA A C 1
ATOM 791 O O . ALA A 1 111 ? -1.737 16.122 17.582 1.00 77.44 111 ALA A O 1
ATOM 792 N N . PRO A 1 112 ? -3.295 16.422 19.183 1.00 70.75 112 PRO A N 1
ATOM 793 C CA . PRO A 1 112 ? -2.356 16.904 20.194 1.00 70.75 112 PRO A CA 1
ATOM 794 C C . PRO A 1 112 ? -1.437 15.799 20.735 1.00 70.75 112 PRO A C 1
ATOM 796 O O . PRO A 1 112 ? -0.339 16.102 21.200 1.00 70.75 112 PRO A O 1
ATOM 799 N N . SER A 1 113 ? -1.860 14.529 20.677 1.00 72.12 113 SER A N 1
ATOM 800 C CA . SER A 1 113 ? -1.019 13.376 21.004 1.00 72.12 113 SER A CA 1
ATOM 801 C C . SER A 1 113 ? -0.541 12.670 19.730 1.00 72.12 113 SER A C 1
ATOM 803 O O . SER A 1 113 ? -1.318 12.501 18.789 1.00 72.12 113 SER A O 1
ATOM 805 N N . PRO A 1 114 ? 0.722 12.210 19.690 1.00 73.06 114 PRO A N 1
ATOM 806 C CA . PRO A 1 114 ? 1.261 11.498 18.532 1.00 73.06 114 PRO A CA 1
ATOM 807 C C . PRO A 1 114 ? 0.625 10.114 18.337 1.00 73.06 114 PRO A C 1
ATOM 809 O O . PRO A 1 114 ? 0.586 9.620 17.213 1.00 73.06 114 PRO A O 1
ATOM 812 N N . GLN A 1 115 ? 0.110 9.508 19.413 1.00 82.75 115 GLN A N 1
ATOM 813 C CA . GLN A 1 115 ? -0.571 8.218 19.387 1.00 82.75 115 GLN A CA 1
ATOM 814 C C . GLN A 1 115 ? -2.053 8.399 19.763 1.00 82.75 115 GLN A C 1
ATOM 816 O O . GLN A 1 115 ? -2.336 9.006 20.806 1.00 82.75 115 GLN A O 1
ATOM 821 N N . PRO A 1 116 ? -2.997 7.926 18.930 1.00 90.00 116 PRO A N 1
ATOM 822 C CA . PRO A 1 116 ? -4.423 7.969 19.241 1.00 90.00 116 PRO A CA 1
ATOM 823 C C . PRO A 1 116 ? -4.795 6.953 20.329 1.00 90.00 116 PRO A C 1
ATOM 825 O O . PRO A 1 116 ? -4.095 5.958 20.528 1.00 90.00 116 PRO A O 1
ATOM 828 N N . ASP A 1 117 ? -5.920 7.190 21.012 1.00 91.94 117 ASP A N 1
ATOM 829 C CA . ASP A 1 117 ? -6.503 6.215 21.943 1.00 91.94 117 ASP A CA 1
ATOM 830 C C . ASP A 1 117 ? -6.788 4.903 21.181 1.00 91.94 117 ASP A C 1
ATOM 832 O O . ASP A 1 117 ? -7.420 4.966 20.119 1.00 91.94 117 ASP A O 1
ATOM 836 N N . PRO A 1 118 ? -6.358 3.727 21.684 1.00 94.81 118 PRO A N 1
ATOM 837 C CA . PRO A 1 118 ? -6.626 2.433 21.057 1.00 94.81 118 PRO A CA 1
ATOM 838 C C . PRO A 1 118 ? -8.106 2.149 20.757 1.00 94.81 118 PRO A C 1
ATOM 840 O O . PRO A 1 118 ? -8.387 1.365 19.855 1.00 94.81 118 PRO A O 1
ATOM 843 N N . GLN A 1 119 ? -9.042 2.762 21.490 1.00 95.81 119 GLN A N 1
ATOM 844 C CA . GLN A 1 119 ? -10.490 2.636 21.278 1.00 95.81 119 GLN A CA 1
ATOM 845 C C . GLN A 1 119 ? -11.055 3.647 20.268 1.00 95.81 119 GLN A C 1
ATOM 847 O O . GLN A 1 119 ? -12.239 3.585 19.939 1.00 95.81 119 GLN A O 1
ATOM 852 N N . THR A 1 120 ? -10.236 4.572 19.754 1.00 93.88 120 THR A N 1
ATOM 853 C CA . THR A 1 120 ? -10.652 5.503 18.695 1.00 93.88 120 THR A CA 1
ATOM 854 C C . THR A 1 120 ? -11.093 4.710 17.474 1.00 93.88 120 THR A C 1
ATOM 856 O O . THR A 1 120 ? -10.355 3.851 16.992 1.00 93.88 120 THR A O 1
ATOM 859 N N . LEU A 1 121 ? -12.285 5.013 16.966 1.00 95.56 121 LEU A N 1
ATOM 860 C CA . LEU A 1 121 ? -12.843 4.357 15.792 1.00 95.56 121 LEU A CA 1
ATOM 861 C C . LEU A 1 121 ? -12.294 4.970 14.501 1.00 95.56 121 LEU A C 1
ATOM 863 O O . LEU A 1 121 ? -12.167 6.186 14.371 1.00 95.56 121 LEU A O 1
ATOM 867 N N . ILE A 1 122 ? -12.014 4.103 13.536 1.00 95.06 122 ILE A N 1
ATOM 868 C CA . ILE A 1 122 ? -11.578 4.415 12.182 1.00 95.06 122 ILE A CA 1
ATOM 869 C C . ILE A 1 122 ? -12.654 3.895 11.235 1.00 95.06 122 ILE A C 1
ATOM 871 O O . ILE A 1 122 ? -12.892 2.690 11.151 1.00 95.06 122 ILE A O 1
ATOM 875 N N . ASP A 1 123 ? -13.285 4.805 10.497 1.00 95.62 123 ASP A N 1
ATOM 876 C CA . ASP A 1 123 ? -14.041 4.445 9.300 1.00 95.62 123 ASP A CA 1
ATOM 877 C C . ASP A 1 123 ? -13.047 4.061 8.196 1.00 95.62 123 ASP A C 1
ATOM 879 O O . ASP A 1 123 ? -12.376 4.921 7.619 1.00 95.62 123 ASP A O 1
ATOM 883 N N . THR A 1 124 ? -12.903 2.759 7.942 1.00 94.50 124 THR A N 1
ATOM 884 C CA . THR A 1 124 ? -11.935 2.243 6.963 1.00 94.50 124 THR A CA 1
ATOM 885 C C . THR A 1 124 ? -12.369 2.499 5.524 1.00 94.50 124 THR A C 1
ATOM 887 O O . THR A 1 124 ? -11.524 2.460 4.628 1.00 94.50 124 THR A O 1
ATOM 890 N N . ARG A 1 125 ? -13.672 2.740 5.292 1.00 92.94 125 ARG A N 1
ATOM 891 C CA . ARG A 1 125 ? -14.306 2.803 3.961 1.00 92.94 125 ARG A CA 1
ATOM 892 C C . ARG A 1 125 ? -13.956 1.618 3.059 1.00 92.94 125 ARG A C 1
ATOM 894 O O . ARG A 1 125 ? -13.933 1.763 1.838 1.00 92.94 125 ARG A O 1
ATOM 901 N N . ASP A 1 126 ? -13.606 0.489 3.673 1.00 92.50 126 ASP A N 1
ATOM 902 C CA . ASP A 1 126 ? -13.100 -0.720 3.023 1.00 92.50 126 ASP A CA 1
ATOM 903 C C . ASP A 1 126 ? -11.876 -0.448 2.118 1.00 92.50 126 ASP A C 1
ATOM 905 O O . ASP A 1 126 ? -11.580 -1.191 1.179 1.00 92.50 126 ASP A O 1
ATOM 909 N N . PHE A 1 127 ? -11.161 0.655 2.380 1.00 91.88 127 PHE A N 1
ATOM 910 C CA . PHE A 1 127 ? -10.085 1.175 1.545 1.00 91.88 127 PHE A CA 1
ATOM 911 C C . PHE A 1 127 ? -9.014 1.884 2.384 1.00 91.88 127 PHE A C 1
ATOM 913 O O . PHE A 1 127 ? -9.015 3.104 2.570 1.00 91.88 127 PHE A O 1
ATOM 920 N N . VAL A 1 128 ? -8.042 1.104 2.860 1.00 96.44 128 VAL A N 1
ATOM 921 C CA . VAL A 1 128 ? -6.964 1.579 3.737 1.00 96.44 128 VAL A CA 1
ATOM 922 C C . VAL A 1 128 ? -5.625 1.557 2.995 1.00 96.44 128 VAL A C 1
ATOM 924 O O . VAL A 1 128 ? -5.236 0.543 2.420 1.00 96.44 128 VAL A O 1
ATOM 927 N N . ARG A 1 129 ? -4.920 2.698 2.977 1.00 96.00 129 ARG A N 1
ATOM 928 C CA . ARG A 1 129 ? -3.637 2.878 2.267 1.00 96.00 129 ARG A CA 1
ATOM 929 C C . ARG A 1 129 ? -2.574 3.475 3.186 1.00 96.00 129 ARG A C 1
ATOM 931 O O . ARG A 1 129 ? -2.319 4.682 3.114 1.00 96.00 129 ARG A O 1
ATOM 938 N N . PRO A 1 130 ? -1.979 2.661 4.072 1.00 97.69 130 PRO A N 1
ATOM 939 C CA . PRO A 1 130 ? -0.861 3.101 4.892 1.00 97.69 130 PRO A CA 1
ATOM 940 C C . PRO A 1 130 ? 0.354 3.415 4.008 1.00 97.69 130 PRO A C 1
ATOM 942 O O . PRO A 1 130 ? 0.465 2.953 2.869 1.00 97.69 130 PRO A O 1
ATOM 945 N N . GLN A 1 131 ? 1.278 4.209 4.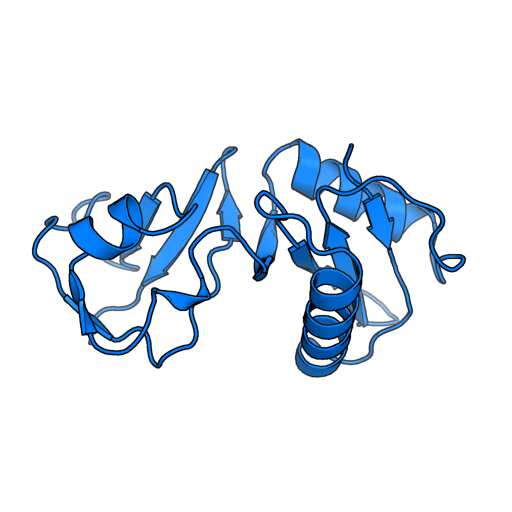531 1.00 97.25 131 GLN A N 1
ATOM 946 C CA . GLN A 1 131 ? 2.520 4.573 3.857 1.00 97.25 131 GLN A CA 1
ATOM 947 C C . GLN A 1 131 ? 3.726 4.121 4.664 1.00 97.25 131 GLN A C 1
ATOM 949 O O . GLN A 1 131 ? 3.690 4.129 5.892 1.00 97.25 131 GLN A O 1
ATOM 954 N N . TYR A 1 132 ? 4.814 3.789 3.980 1.00 97.12 132 TYR A N 1
ATOM 955 C CA . TYR A 1 132 ? 6.083 3.597 4.663 1.00 97.12 132 TYR A CA 1
ATOM 956 C C . TYR A 1 132 ? 6.633 4.935 5.171 1.00 97.12 132 TYR A C 1
ATOM 958 O O . TYR A 1 132 ? 6.770 5.898 4.411 1.00 97.12 132 TYR A O 1
ATOM 966 N N . ALA A 1 133 ? 6.954 4.990 6.458 1.00 94.38 133 ALA A N 1
ATOM 967 C CA . ALA A 1 133 ? 7.643 6.095 7.106 1.00 94.38 133 ALA A CA 1
ATOM 968 C C . ALA A 1 133 ? 8.469 5.559 8.280 1.00 94.38 133 ALA A C 1
ATOM 970 O O . ALA A 1 133 ? 7.969 4.773 9.082 1.00 94.38 133 ALA A O 1
ATOM 971 N N . ASP A 1 134 ? 9.728 5.988 8.383 1.00 93.38 134 ASP A N 1
ATOM 972 C CA . ASP A 1 134 ? 10.648 5.603 9.462 1.00 93.38 134 ASP A CA 1
ATOM 973 C C . ASP A 1 134 ? 10.748 4.078 9.679 1.00 93.38 134 ASP A C 1
ATOM 975 O O . ASP A 1 134 ? 10.782 3.595 10.814 1.00 93.38 134 ASP A O 1
ATOM 979 N N . GLY A 1 135 ? 10.749 3.301 8.588 1.00 95.62 135 GLY A N 1
ATOM 980 C CA . GLY A 1 135 ? 10.825 1.839 8.644 1.00 95.62 135 GLY A CA 1
ATOM 981 C C . GLY A 1 135 ? 9.504 1.144 8.993 1.00 95.62 135 GLY A C 1
ATOM 982 O O . GLY A 1 135 ? 9.499 -0.068 9.199 1.00 95.62 135 GLY A O 1
ATOM 983 N N . ARG A 1 136 ? 8.391 1.886 9.086 1.00 96.12 136 ARG A N 1
ATOM 984 C CA . ARG A 1 136 ? 7.078 1.369 9.498 1.00 96.12 136 ARG A CA 1
ATOM 985 C C . ARG A 1 136 ? 5.983 1.641 8.473 1.00 96.12 136 ARG A C 1
ATOM 987 O O . ARG A 1 136 ? 5.994 2.673 7.813 1.00 96.12 136 ARG A O 1
ATOM 994 N N . LEU A 1 137 ? 5.003 0.747 8.384 1.00 97.44 137 LEU A N 1
ATOM 995 C CA . LEU A 1 137 ? 3.726 0.967 7.707 1.00 97.44 137 LEU A CA 1
ATOM 996 C C . LEU A 1 137 ? 2.809 1.788 8.612 1.00 97.44 137 LEU A C 1
ATOM 998 O O . LEU A 1 137 ? 2.256 1.283 9.591 1.00 97.44 137 LEU A O 1
ATOM 1002 N N . VAL A 1 138 ? 2.663 3.066 8.276 1.00 96.94 138 VAL A N 1
ATOM 1003 C CA . VAL A 1 138 ? 1.921 4.053 9.058 1.00 96.94 138 VAL A CA 1
ATOM 1004 C C . VAL A 1 138 ? 0.623 4.416 8.347 1.00 96.94 138 VAL A C 1
ATOM 1006 O O . VAL A 1 138 ? 0.632 4.896 7.212 1.00 96.94 138 VAL A O 1
ATOM 1009 N N . LEU A 1 139 ? -0.508 4.228 9.023 1.00 96.75 139 LEU A N 1
ATOM 1010 C CA . LEU A 1 139 ? -1.798 4.729 8.569 1.00 96.75 139 LEU A CA 1
ATOM 1011 C C . LEU A 1 139 ? -1.993 6.170 9.044 1.00 96.75 139 LEU A C 1
ATOM 1013 O O . LEU A 1 139 ? -2.093 6.435 10.242 1.00 96.75 139 LEU A O 1
ATOM 1017 N N . MET A 1 140 ? -2.087 7.097 8.093 1.00 93.44 140 MET A N 1
ATOM 1018 C CA . MET A 1 140 ? -2.479 8.478 8.366 1.00 93.44 140 MET A CA 1
ATOM 1019 C C . MET A 1 140 ? -4.007 8.580 8.350 1.00 93.44 140 MET A C 1
ATOM 1021 O O . MET A 1 140 ? -4.628 8.373 7.308 1.00 93.44 140 MET A O 1
ATOM 1025 N N . ALA A 1 141 ? -4.601 8.911 9.491 1.00 91.19 141 ALA A N 1
ATOM 1026 C CA . ALA A 1 141 ? -6.030 9.151 9.651 1.00 91.19 141 ALA A CA 1
ATOM 1027 C C . ALA A 1 141 ? -6.318 10.654 9.797 1.00 91.19 141 ALA A C 1
ATOM 1029 O O . ALA A 1 141 ? -5.476 11.424 10.268 1.00 91.19 141 ALA A O 1
ATOM 1030 N N . MET A 1 142 ? -7.518 11.077 9.402 1.00 88.06 142 MET A N 1
ATOM 1031 C CA . MET A 1 142 ? -8.026 12.429 9.652 1.00 88.06 142 MET A CA 1
ATOM 1032 C C . MET A 1 142 ? -9.146 12.371 10.696 1.00 88.06 142 MET A C 1
ATOM 1034 O O . MET A 1 142 ? -9.889 11.387 10.705 1.00 88.06 142 MET A O 1
ATOM 1038 N N . PRO A 1 143 ? -9.286 13.395 11.554 1.00 83.44 143 PRO A N 1
ATOM 1039 C CA . PRO A 1 143 ? -10.475 13.547 12.383 1.00 83.44 143 PRO A CA 1
ATOM 1040 C C . PRO A 1 143 ? -11.737 13.620 11.512 1.00 83.44 143 PRO A C 1
ATOM 1042 O O . PRO A 1 143 ? -11.695 14.192 10.419 1.00 83.44 143 PRO A O 1
ATOM 1045 N N . ALA A 1 144 ? -12.826 13.026 11.997 1.00 74.69 144 ALA A N 1
ATOM 1046 C CA . ALA A 1 144 ? -14.149 13.130 11.384 1.00 74.69 144 ALA A CA 1
ATOM 1047 C C . ALA A 1 144 ? -14.802 14.491 11.661 1.00 74.69 144 ALA A C 1
ATOM 1049 O O . ALA A 1 144 ? -14.513 15.077 12.733 1.00 74.69 144 ALA A O 1
#

pLDDT: mean 94.22, std 5.46, range [70.75, 98.56]

Solvent-accessible surface area (backbone atoms only — not comparable to full-atom values): 7872 Å² total; per-residue (Å²): 96,63,36,33,37,17,79,70,25,78,36,66,67,59,42,49,52,51,50,53,56,52,48,63,75,65,69,56,75,82,36,40,31,26,46,34,86,42,80,68,99,74,58,28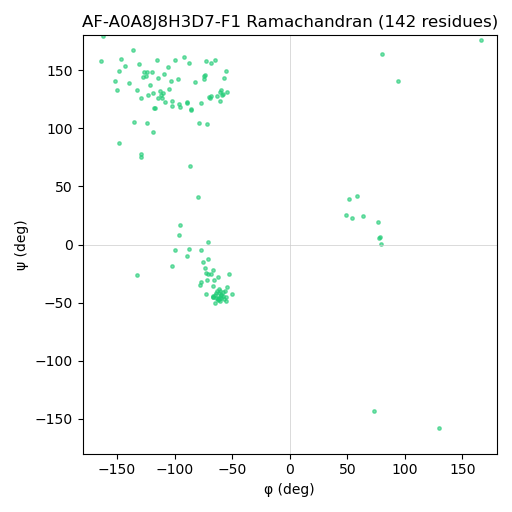,26,29,37,25,30,56,47,77,81,92,70,80,82,45,79,38,62,67,59,9,52,50,44,17,51,25,49,73,59,18,43,48,35,36,34,78,41,44,37,38,58,90,71,49,57,52,73,39,29,47,48,52,52,46,71,55,26,65,40,73,43,60,35,49,63,91,51,95,51,79,64,66,61,51,78,45,75,39,80,31,81,62,62,75,63,30,28,28,47,93,60,32,35,32,33,80,43,72,80,131

Sequence (144 aa):
MISGLDLGHPSVTEAEHWLRETAAGLGLADLVACTHLVHGDHPRVAVSLSAGGSWPDPVDPEIATRVAALHECGQGGRAVVYPGVGALVGTLSVAEVLAVSAIQEVRVLGAPSPQPDPQTLIDTRDFVRPQYADGRLVLMAMPA

Nearest PDB structures (foldseek):
  4wd9-assembly1_B  TM=4.785E-01  e=3.815E+00  Lactococcus 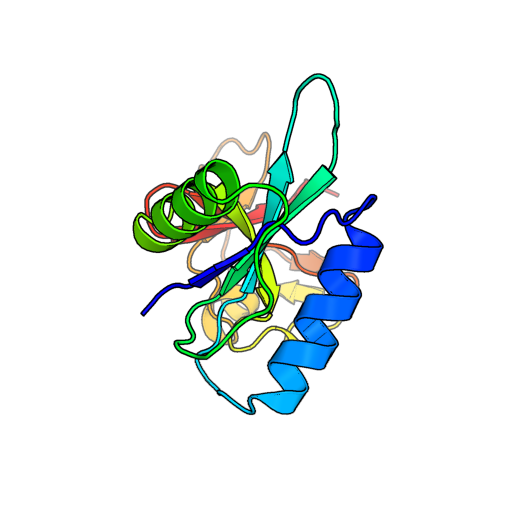lactis subsp. lactis
  1wd6-assembly1_B  TM=3.699E-01  e=3.162E+00  Escherichia coli
  6q1m-assembly1_A  TM=5.138E-01  e=9.742E+00  Wheat dwarf virus

Mean predicted aligned error: 3.39 Å

Secondary structure (DSSP, 8-state):
--EEEEEEESSHHHHHHHHHHHHHHHT-TT--EEEEEEPSSS-EEEEEES--S--PPPS-HHHHHHHHHHHHTT-S-EEEE-TTGGG--SEEEHHHHHHHSS--EEEETT-SSSS--TT-EEE-TT----EEETTEEEEEE---